Protein AF-A0A662C1R5-F1 (afdb_monomer_lite)

Foldseek 3Di:
DVPDDPFKDWLCVVVVVVQAAFADDPNGHHHPDTDMDTVVLCDDDAFHKHWDHKDFPQDQLQADCDDPRGSFGQDCDDVPDGRPHDHNTTDMDTDIDGHD

Radius of gyration: 16.56 Å; chains: 1; bounding box: 39×31×46 Å

Sequence (100 aa):
NILMSDAFFNPMLALQQNKKGSVRYSNKWFLFDQIIMSDNFLNNTPDQLKFISAEIFDDHFLQESKGRRKGAPKRTFIGKWHLGGFSDHFPVFAYFKVTS

Secondary structure (DSSP, 8-state):
-TT--TTEE-TTHHHHHTT--SEEETTEEE------EEHHHHS--TT-EEEEEEEE---GGGB--SSTTTTSB--SEETTEE---S-SS--EEEEEEE--

pLDDT: mean 88.41, std 10.06, range [50.31, 97.44]

Structure (mmCIF, N/CA/C/O backbone):
data_AF-A0A662C1R5-F1
#
_entry.id   AF-A0A662C1R5-F1
#
loop_
_atom_site.group_PDB
_atom_site.id
_atom_site.type_symbol
_atom_site.label_atom_id
_atom_site.label_alt_id
_atom_site.label_comp_id
_atom_site.label_asym_id
_atom_site.label_entity_id
_atom_site.label_seq_id
_atom_site.pdbx_PDB_ins_code
_atom_site.Cartn_x
_atom_site.Cartn_y
_atom_site.Cartn_z
_atom_site.occupancy
_atom_site.B_iso_or_equiv
_atom_site.auth_seq_id
_atom_site.auth_comp_id
_atom_site.auth_asym_id
_atom_site.auth_atom_id
_atom_site.pdbx_PDB_model_num
ATOM 1 N N . ASN A 1 1 ? -1.576 -21.347 4.082 1.00 50.31 1 ASN A N 1
ATOM 2 C CA . ASN A 1 1 ? -0.918 -20.040 4.275 1.00 50.31 1 ASN A CA 1
ATOM 3 C C . ASN A 1 1 ? -0.299 -20.082 5.666 1.00 50.31 1 ASN A C 1
ATOM 5 O O 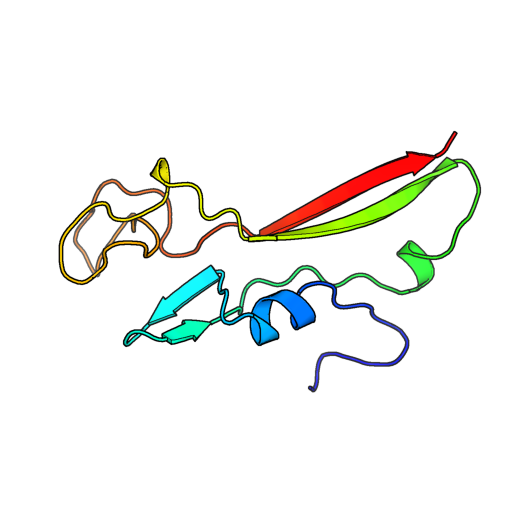. ASN A 1 1 ? -1.055 -20.159 6.616 1.00 50.31 1 ASN A O 1
ATOM 9 N N . ILE A 1 2 ? 1.027 -20.203 5.790 1.00 53.78 2 ILE A N 1
ATOM 10 C CA . ILE A 1 2 ? 1.702 -20.605 7.052 1.00 53.78 2 ILE A CA 1
ATOM 11 C C . ILE A 1 2 ? 1.673 -19.486 8.120 1.00 53.78 2 ILE A C 1
ATOM 13 O O . ILE A 1 2 ? 1.957 -19.729 9.284 1.00 53.78 2 ILE A O 1
ATOM 17 N N . LEU A 1 3 ? 1.271 -18.269 7.740 1.00 55.31 3 LEU A N 1
ATOM 18 C CA . LEU A 1 3 ? 1.239 -17.085 8.608 1.00 55.31 3 LEU A CA 1
ATOM 19 C C . LEU A 1 3 ? -0.134 -16.793 9.235 1.00 55.31 3 LEU A C 1
ATOM 21 O O . LEU A 1 3 ? -0.315 -15.736 9.829 1.00 55.31 3 LEU A O 1
ATOM 25 N N . MET A 1 4 ? -1.116 -17.679 9.065 1.00 62.69 4 MET A N 1
ATOM 26 C CA . MET A 1 4 ? -2.476 -17.471 9.562 1.00 62.69 4 MET A CA 1
ATOM 27 C C . MET A 1 4 ? -2.877 -18.621 10.476 1.00 62.69 4 MET A C 1
ATOM 29 O O . MET A 1 4 ? -3.140 -19.725 10.005 1.00 62.69 4 MET A O 1
ATOM 33 N N . SER A 1 5 ? -2.887 -18.347 11.776 1.00 72.94 5 SER A N 1
ATOM 34 C CA . SER A 1 5 ? -3.620 -19.116 12.779 1.00 72.94 5 SER A CA 1
ATOM 35 C C . SER A 1 5 ? -4.870 -18.334 13.183 1.00 72.94 5 SER A C 1
ATOM 37 O O . SER A 1 5 ? -4.950 -17.135 12.915 1.00 72.94 5 SER A O 1
ATOM 39 N N . ASP A 1 6 ? -5.789 -18.975 13.903 1.00 74.62 6 ASP A N 1
ATOM 40 C CA . ASP A 1 6 ? -6.994 -18.346 14.478 1.00 74.62 6 ASP A CA 1
ATOM 41 C C . ASP A 1 6 ? -6.694 -17.287 15.564 1.00 74.62 6 ASP A C 1
ATOM 43 O O . ASP A 1 6 ? -7.564 -16.975 16.362 1.00 74.62 6 ASP A O 1
ATOM 47 N N . ALA A 1 7 ? -5.447 -16.813 15.667 1.00 85.50 7 ALA A N 1
ATOM 48 C CA . ALA A 1 7 ? -5.018 -15.760 16.587 1.00 85.50 7 ALA A CA 1
ATOM 49 C C . ALA A 1 7 ? -4.592 -14.471 15.859 1.00 85.50 7 ALA A C 1
ATOM 51 O O . ALA A 1 7 ? -4.222 -13.483 16.508 1.00 85.50 7 ALA A O 1
ATOM 52 N N . PHE A 1 8 ? -4.565 -14.496 14.522 1.00 89.12 8 PHE A N 1
ATOM 53 C CA . PHE A 1 8 ? -4.125 -13.385 13.694 1.00 89.12 8 PHE A CA 1
ATOM 54 C C . PHE A 1 8 ? -5.124 -13.092 12.585 1.00 89.12 8 PHE A C 1
ATOM 56 O O . PHE A 1 8 ? -5.579 -13.979 11.867 1.00 89.12 8 PHE A O 1
ATOM 63 N N . PHE A 1 9 ? -5.327 -11.806 12.347 1.00 90.00 9 PHE A N 1
ATOM 64 C CA . PHE A 1 9 ? -6.095 -11.276 11.243 1.00 90.00 9 PHE A CA 1
ATOM 65 C C . PHE A 1 9 ? -5.170 -10.609 10.224 1.00 90.00 9 PHE A C 1
ATOM 67 O O . PHE A 1 9 ? -4.374 -9.722 10.547 1.00 90.00 9 PHE A O 1
ATOM 74 N N . ASN A 1 10 ? -5.295 -11.020 8.962 1.00 92.69 10 ASN A N 1
ATOM 75 C CA . ASN A 1 10 ? -4.525 -10.471 7.853 1.00 92.69 10 ASN A CA 1
ATOM 76 C C . ASN A 1 10 ? -5.446 -9.725 6.869 1.00 92.69 10 ASN A C 1
ATOM 78 O O . ASN A 1 10 ? -5.994 -10.348 5.952 1.00 92.69 10 ASN A O 1
ATOM 82 N N . PRO A 1 11 ? -5.600 -8.395 7.001 1.00 92.38 11 PRO A N 1
ATOM 83 C CA . PRO A 1 11 ? -6.428 -7.607 6.088 1.00 92.38 11 PRO A CA 1
ATOM 84 C C . PRO A 1 11 ? -5.870 -7.535 4.658 1.00 92.38 11 PRO A C 1
ATOM 86 O O . PRO A 1 11 ? -6.589 -7.169 3.730 1.00 92.38 11 PRO A O 1
ATOM 89 N N . MET A 1 12 ? -4.600 -7.895 4.450 1.00 93.00 12 MET A N 1
ATOM 90 C CA . MET A 1 12 ? -3.924 -7.771 3.157 1.00 93.00 12 MET A CA 1
ATOM 91 C C . MET A 1 12 ? -4.287 -8.905 2.187 1.00 93.00 12 MET A C 1
ATOM 93 O O . MET A 1 12 ? -4.060 -8.782 0.982 1.00 93.00 12 MET A O 1
ATOM 97 N N . LEU A 1 13 ? -4.893 -9.998 2.671 1.00 89.06 13 LEU A N 1
ATOM 98 C CA . LEU A 1 13 ? -5.274 -11.144 1.835 1.00 89.06 13 LEU A CA 1
ATOM 99 C C . LEU A 1 13 ? -6.242 -10.773 0.706 1.00 89.06 13 LEU A C 1
ATOM 101 O O . LEU A 1 13 ? -6.079 -11.235 -0.425 1.00 89.06 13 LEU A O 1
ATOM 105 N N . ALA A 1 14 ? -7.223 -9.915 0.990 1.00 84.69 14 ALA A N 1
ATOM 106 C CA . ALA A 1 14 ? -8.191 -9.471 -0.011 1.00 84.69 14 ALA A CA 1
ATOM 107 C C . ALA A 1 14 ? -7.522 -8.647 -1.129 1.00 84.69 14 ALA A C 1
ATOM 109 O O . ALA A 1 14 ? -7.891 -8.752 -2.300 1.00 84.69 14 ALA A O 1
ATOM 110 N N . LEU A 1 15 ? -6.480 -7.870 -0.802 1.00 85.75 15 LEU A N 1
ATOM 111 C CA . LEU A 1 15 ? -5.719 -7.093 -1.787 1.00 85.75 15 LEU A CA 1
ATOM 112 C C . LEU A 1 15 ? -4.957 -8.004 -2.756 1.00 85.75 15 LEU A C 1
ATOM 114 O O . LEU A 1 15 ? -4.932 -7.745 -3.963 1.00 85.75 15 LEU A O 1
ATOM 118 N N . GLN A 1 16 ? -4.394 -9.102 -2.244 1.00 81.19 16 GLN A N 1
ATOM 119 C CA . GLN A 1 16 ? -3.712 -10.104 -3.061 1.00 81.19 16 GLN A CA 1
ATOM 120 C C . GLN A 1 16 ? -4.675 -10.788 -4.046 1.00 81.19 16 GLN A C 1
ATOM 122 O O . GLN A 1 16 ? -4.329 -10.982 -5.213 1.00 81.19 16 GLN A O 1
ATOM 127 N N . GLN A 1 17 ? -5.898 -11.115 -3.609 1.00 78.31 17 GLN A N 1
ATOM 128 C CA . GLN A 1 17 ? -6.936 -11.704 -4.471 1.00 78.31 17 GLN A CA 1
ATOM 129 C C . GLN A 1 17 ? -7.337 -10.763 -5.617 1.00 78.31 17 GLN A C 1
ATOM 131 O O . GLN A 1 17 ? -7.533 -11.207 -6.749 1.00 78.31 17 GLN A O 1
ATOM 136 N N . ASN A 1 18 ? -7.339 -9.453 -5.360 1.00 80.94 18 ASN A N 1
ATOM 137 C CA . ASN A 1 18 ? -7.612 -8.410 -6.350 1.00 80.94 18 ASN A CA 1
ATOM 138 C C . ASN A 1 18 ? -6.421 -8.090 -7.275 1.00 80.94 18 ASN A C 1
ATOM 140 O O . ASN A 1 18 ? -6.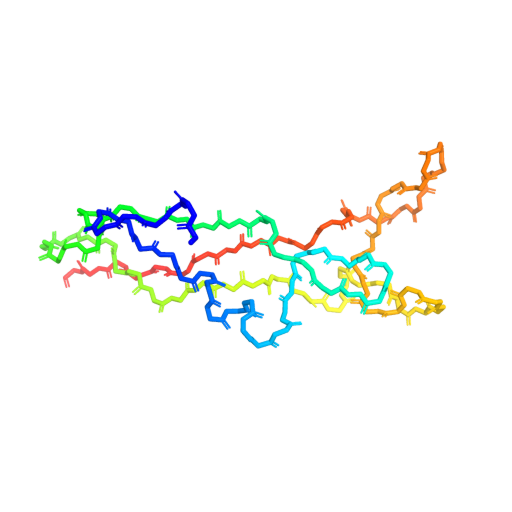444 -7.087 -7.988 1.00 80.94 18 ASN A O 1
ATOM 144 N N . LYS A 1 19 ? -5.375 -8.931 -7.291 1.00 79.00 19 LYS A N 1
ATOM 145 C CA . LYS A 1 19 ? -4.159 -8.771 -8.112 1.00 79.00 19 LYS A CA 1
ATOM 146 C C . LYS A 1 19 ? -3.413 -7.449 -7.876 1.00 79.00 19 LYS A C 1
ATOM 148 O O . LYS A 1 19 ? -2.657 -7.019 -8.750 1.00 79.00 19 LYS A O 1
ATOM 153 N N . LYS A 1 20 ? -3.591 -6.825 -6.708 1.00 82.88 20 LYS A N 1
ATOM 154 C CA . LYS A 1 20 ? -2.738 -5.723 -6.253 1.00 82.88 20 LYS A CA 1
ATOM 155 C C . LYS A 1 20 ? -1.496 -6.285 -5.557 1.00 82.88 20 LYS A C 1
ATOM 157 O O . LYS A 1 20 ? -1.505 -7.403 -5.043 1.00 82.88 20 LYS A O 1
ATOM 162 N N . GLY A 1 21 ? -0.415 -5.514 -5.550 1.00 92.31 21 GLY A N 1
ATOM 163 C CA . GLY A 1 21 ? 0.817 -5.881 -4.861 1.00 92.31 21 GLY A CA 1
ATOM 164 C C . GLY A 1 21 ? 1.671 -4.663 -4.555 1.00 92.31 21 GLY A C 1
ATOM 165 O O . GLY A 1 21 ? 1.561 -3.641 -5.228 1.00 92.31 21 GLY A O 1
ATOM 166 N N . SER A 1 22 ? 2.529 -4.786 -3.550 1.00 95.31 22 SER A N 1
ATOM 167 C CA . SER A 1 22 ? 3.509 -3.761 -3.205 1.00 95.31 22 SER A CA 1
ATOM 168 C C . SER A 1 22 ? 4.697 -3.764 -4.171 1.00 95.31 22 SER A C 1
ATOM 170 O O . SER A 1 22 ? 5.321 -2.733 -4.387 1.00 95.31 22 SER A O 1
ATOM 172 N N . VAL A 1 23 ? 4.989 -4.891 -4.828 1.00 94.62 23 VAL A N 1
ATOM 173 C CA . VAL A 1 23 ? 6.112 -5.008 -5.769 1.00 94.62 23 VAL A CA 1
ATOM 174 C C . VAL A 1 23 ? 5.698 -5.684 -7.071 1.00 94.62 23 VAL A C 1
ATOM 176 O O . VAL A 1 23 ? 4.855 -6.583 -7.100 1.00 94.62 23 VAL A O 1
ATOM 179 N N . ARG A 1 24 ? 6.320 -5.264 -8.180 1.00 92.56 24 ARG A N 1
ATOM 180 C CA . ARG A 1 24 ? 6.107 -5.849 -9.510 1.00 92.56 24 ARG A CA 1
ATOM 181 C C . ARG A 1 24 ? 7.384 -6.467 -10.059 1.00 92.56 24 ARG A C 1
ATOM 183 O O . ARG A 1 24 ? 8.382 -5.772 -10.264 1.00 92.56 24 ARG A O 1
ATOM 190 N N . TYR A 1 25 ? 7.318 -7.754 -10.387 1.00 89.38 25 TYR A N 1
ATOM 191 C CA . TYR A 1 25 ? 8.398 -8.499 -11.031 1.00 89.38 25 TYR A CA 1
ATOM 192 C C . TYR A 1 25 ? 7.849 -9.368 -12.167 1.00 89.38 25 TYR A C 1
ATOM 194 O O . TYR A 1 25 ? 6.824 -10.025 -12.018 1.00 89.38 25 TYR A O 1
ATOM 202 N N . SER A 1 26 ? 8.510 -9.351 -13.329 1.00 89.06 26 SER A N 1
ATOM 203 C CA . SER A 1 26 ? 8.094 -10.105 -14.527 1.00 89.06 26 SER A CA 1
ATOM 204 C C . SER A 1 26 ? 6.597 -9.956 -14.870 1.00 89.06 26 SER A C 1
ATOM 206 O O . SER A 1 26 ? 5.879 -10.927 -15.090 1.00 89.06 26 SER A O 1
ATOM 208 N N . ASN A 1 27 ? 6.101 -8.711 -14.860 1.00 86.06 27 ASN A N 1
ATOM 209 C CA . ASN A 1 27 ? 4.687 -8.364 -15.082 1.00 86.06 27 ASN A CA 1
ATOM 210 C C . ASN A 1 27 ? 3.675 -8.972 -14.094 1.00 86.06 27 ASN A C 1
ATOM 212 O O . ASN A 1 27 ? 2.475 -8.877 -14.333 1.00 86.06 27 ASN A O 1
ATOM 216 N N . LYS A 1 28 ? 4.133 -9.522 -12.969 1.00 90.38 28 LYS A N 1
ATOM 217 C CA . LYS A 1 28 ? 3.285 -10.020 -11.887 1.00 90.38 28 LYS A CA 1
ATOM 218 C C . LYS A 1 28 ? 3.423 -9.130 -10.659 1.00 90.38 28 LYS A C 1
ATOM 220 O O . LYS A 1 28 ? 4.523 -8.674 -10.343 1.00 90.38 28 LYS A O 1
ATOM 225 N N . TRP A 1 29 ? 2.297 -8.885 -10.003 1.00 92.31 29 TRP A N 1
ATOM 226 C CA . TRP A 1 29 ? 2.240 -8.220 -8.709 1.00 92.31 29 TRP A CA 1
ATOM 227 C C . TRP A 1 29 ? 2.435 -9.240 -7.594 1.00 92.31 29 TRP A C 1
ATOM 229 O O . TRP A 1 29 ? 1.886 -10.341 -7.654 1.00 92.31 29 TRP A O 1
ATOM 239 N N . PHE A 1 30 ? 3.209 -8.855 -6.587 1.00 92.50 30 PHE A N 1
ATOM 240 C CA . PHE A 1 30 ? 3.420 -9.618 -5.366 1.00 92.50 30 PHE A CA 1
ATOM 241 C C . PHE A 1 30 ? 3.147 -8.722 -4.161 1.00 92.50 30 PHE A C 1
ATOM 243 O O . PHE A 1 30 ? 3.415 -7.520 -4.202 1.00 92.50 30 PHE A O 1
ATOM 250 N N . LEU A 1 31 ? 2.620 -9.317 -3.093 1.00 93.00 31 LEU A N 1
ATOM 251 C CA . LEU A 1 31 ? 2.295 -8.637 -1.842 1.00 93.00 31 LEU A CA 1
ATOM 252 C C . LEU A 1 31 ? 3.088 -9.271 -0.696 1.00 93.00 31 LEU A C 1
ATOM 254 O O . LEU A 1 31 ? 2.559 -10.061 0.086 1.00 93.00 31 LEU A O 1
ATOM 258 N N . PHE A 1 32 ? 4.390 -8.985 -0.672 1.00 91.00 32 PHE A N 1
ATOM 259 C CA . PHE A 1 32 ? 5.287 -9.449 0.391 1.00 91.00 32 PHE A CA 1
ATOM 260 C C . PHE A 1 32 ? 5.195 -8.564 1.634 1.00 91.00 32 PHE A C 1
ATOM 262 O O . PHE A 1 32 ? 5.322 -9.060 2.748 1.00 91.00 32 PHE A O 1
ATOM 269 N N . ASP A 1 33 ? 4.922 -7.276 1.438 1.00 94.19 33 ASP A N 1
ATOM 270 C CA . ASP A 1 33 ? 4.738 -6.308 2.512 1.00 94.19 33 ASP A CA 1
ATOM 271 C C . ASP A 1 33 ? 3.315 -6.444 3.062 1.00 94.19 33 ASP A C 1
ATOM 273 O O . ASP A 1 33 ? 2.337 -6.230 2.340 1.00 94.19 33 ASP A O 1
ATOM 277 N N . GLN A 1 34 ? 3.185 -6.859 4.324 1.00 93.88 34 GLN A N 1
ATOM 278 C CA . GLN A 1 34 ? 1.889 -7.129 4.943 1.00 93.88 34 GLN A CA 1
ATOM 279 C C . GLN A 1 34 ? 1.810 -6.554 6.353 1.00 93.88 34 GLN A C 1
ATOM 281 O O . GLN A 1 34 ? 2.757 -6.645 7.130 1.00 93.88 34 GLN A O 1
ATOM 286 N N . ILE A 1 35 ? 0.644 -6.005 6.685 1.00 94.62 35 ILE A N 1
ATOM 287 C CA . ILE A 1 35 ? 0.260 -5.665 8.053 1.00 94.62 35 ILE A CA 1
ATOM 288 C C . ILE A 1 35 ? -0.632 -6.798 8.546 1.00 94.62 35 ILE A C 1
ATOM 290 O O . ILE A 1 35 ? -1.663 -7.078 7.939 1.00 94.62 35 ILE A O 1
ATOM 294 N N . ILE A 1 36 ? -0.223 -7.451 9.630 1.00 93.44 36 ILE A N 1
ATOM 295 C CA . ILE A 1 36 ? -0.965 -8.531 10.285 1.00 93.44 36 ILE A CA 1
ATOM 296 C C . ILE A 1 36 ? -1.215 -8.092 11.724 1.00 93.44 36 ILE A C 1
ATOM 298 O O . ILE A 1 36 ? -0.310 -7.582 12.383 1.00 93.44 36 ILE A O 1
ATOM 302 N N . MET A 1 37 ? -2.444 -8.265 12.197 1.00 90.94 37 MET A N 1
ATOM 303 C CA . MET A 1 37 ? -2.864 -7.877 13.542 1.00 90.94 37 MET A CA 1
ATOM 304 C C . MET A 1 37 ? -3.193 -9.120 14.359 1.00 90.94 37 MET A C 1
ATOM 306 O O . MET A 1 37 ? -3.659 -10.112 13.808 1.00 90.94 37 MET A O 1
ATOM 310 N N . SER A 1 38 ? -2.954 -9.077 15.667 1.00 90.38 38 SER A N 1
ATOM 311 C CA . SER A 1 38 ? -3.469 -10.104 16.573 1.00 90.38 38 SER A CA 1
ATOM 312 C C . SER A 1 38 ? -4.957 -9.883 16.826 1.00 90.38 38 SER A C 1
ATOM 314 O O . SER A 1 38 ? -5.423 -8.743 16.848 1.00 90.38 38 SER A O 1
ATOM 316 N N . ASP A 1 39 ? -5.702 -10.952 17.090 1.00 85.31 39 ASP A N 1
ATOM 317 C CA . ASP A 1 39 ? -7.144 -10.829 17.341 1.00 85.31 39 ASP A CA 1
ATOM 318 C C . ASP A 1 39 ? -7.451 -10.026 18.609 1.00 85.31 39 ASP A C 1
ATOM 320 O O . ASP A 1 39 ? -8.426 -9.282 18.664 1.00 85.31 39 ASP A O 1
ATOM 324 N N . ASN A 1 40 ? -6.554 -10.066 19.599 1.00 84.94 40 ASN A N 1
ATOM 325 C CA . ASN A 1 40 ? -6.663 -9.236 20.799 1.00 84.94 40 ASN A CA 1
ATOM 326 C C . ASN A 1 40 ? -6.663 -7.733 20.495 1.00 84.94 40 ASN A C 1
ATOM 328 O O . ASN A 1 40 ? -7.300 -6.980 21.223 1.00 84.94 40 ASN A O 1
ATOM 332 N N . PHE A 1 41 ? -5.975 -7.295 19.436 1.00 85.06 41 PHE A N 1
ATOM 333 C CA . PHE A 1 41 ? -5.976 -5.894 19.013 1.00 85.06 41 PHE A CA 1
ATOM 334 C C . PHE A 1 41 ? -7.301 -5.486 18.344 1.00 85.06 41 PHE A C 1
ATOM 336 O O . PHE A 1 41 ? -7.634 -4.307 18.302 1.00 85.06 41 PHE A O 1
ATOM 343 N N . LEU A 1 42 ? -8.071 -6.452 17.835 1.00 83.19 42 LEU A N 1
ATOM 344 C CA . LEU A 1 42 ? -9.368 -6.218 17.195 1.00 83.19 42 LEU A CA 1
ATOM 345 C C . LEU A 1 42 ? -10.549 -6.273 18.174 1.00 83.19 42 LEU A C 1
ATOM 347 O O . LEU A 1 42 ? -11.666 -5.890 17.816 1.00 83.19 42 LEU A O 1
ATOM 351 N N . ASN A 1 43 ? -10.327 -6.764 19.393 1.00 76.00 43 ASN A N 1
ATOM 352 C CA . ASN A 1 43 ? -11.379 -6.939 20.385 1.00 76.00 43 ASN A CA 1
ATOM 353 C C . ASN A 1 43 ? -11.832 -5.587 20.950 1.00 76.00 43 ASN A C 1
ATOM 355 O O . ASN A 1 43 ? -11.053 -4.860 21.543 1.00 76.00 43 ASN A O 1
ATOM 359 N N . ASN A 1 44 ? -13.120 -5.271 20.792 1.00 63.47 44 ASN A N 1
ATOM 360 C CA . ASN A 1 44 ? -13.716 -3.982 21.147 1.00 63.47 44 ASN A CA 1
ATOM 361 C C . ASN A 1 44 ? -13.783 -3.749 22.668 1.00 63.47 44 ASN A C 1
ATOM 363 O O . ASN A 1 44 ? -14.809 -4.051 23.283 1.00 63.47 44 ASN A O 1
ATOM 367 N N . THR A 1 45 ? -12.757 -3.148 23.271 1.00 67.38 45 THR A N 1
ATOM 368 C CA . THR A 1 45 ? -12.942 -2.455 24.557 1.00 67.38 45 THR A CA 1
ATOM 369 C C . THR A 1 45 ? -13.178 -0.957 24.327 1.00 67.38 45 THR A C 1
ATOM 371 O O . THR A 1 45 ? -12.789 -0.429 23.281 1.00 67.38 45 THR A O 1
ATOM 374 N N . PRO A 1 46 ? -13.834 -0.251 25.265 1.00 68.12 46 PRO A N 1
ATOM 375 C CA . PRO A 1 46 ? -13.953 1.207 25.208 1.00 68.12 46 PRO A CA 1
ATOM 376 C C . PRO A 1 46 ? -12.576 1.882 25.071 1.00 68.12 46 PRO A C 1
ATOM 378 O O . PRO A 1 46 ? -11.574 1.311 25.508 1.00 68.12 46 PRO A O 1
ATOM 381 N N . ASP A 1 47 ? -12.534 3.058 24.436 1.00 71.81 47 ASP A N 1
ATOM 382 C CA . ASP A 1 47 ? -11.327 3.880 24.219 1.00 71.81 47 ASP A CA 1
ATOM 383 C C . ASP A 1 47 ? -10.226 3.259 23.335 1.00 71.81 47 ASP A C 1
ATOM 385 O O . ASP A 1 47 ? -9.056 3.641 23.410 1.00 71.81 47 ASP A O 1
ATOM 389 N N . GLN A 1 48 ? -10.578 2.313 22.456 1.00 80.25 48 GLN A N 1
ATOM 390 C CA . GLN A 1 48 ? -9.623 1.649 21.561 1.00 80.25 48 GLN A CA 1
ATOM 391 C C . GLN A 1 48 ? -9.670 2.101 20.093 1.00 80.25 48 GLN A C 1
ATOM 393 O O . GLN A 1 48 ? -10.607 2.747 19.614 1.00 80.25 48 GLN A O 1
ATOM 398 N N . LEU A 1 49 ? -8.610 1.733 19.366 1.00 87.69 49 LEU A N 1
ATOM 399 C CA . LEU A 1 49 ? -8.502 1.853 17.917 1.00 87.69 49 LEU A CA 1
ATOM 400 C C . LEU A 1 49 ? -9.307 0.744 17.238 1.00 87.69 49 LEU A C 1
ATOM 402 O O . LEU A 1 49 ? -8.995 -0.434 17.373 1.00 87.69 49 LEU A O 1
ATOM 406 N N . LYS A 1 50 ? -10.295 1.121 16.430 1.00 89.44 50 LYS A N 1
ATOM 407 C CA . LYS A 1 50 ? -11.004 0.196 15.546 1.00 89.44 50 LYS A CA 1
ATOM 408 C C . LYS A 1 50 ? -10.358 0.178 14.177 1.00 89.44 50 LYS A C 1
ATOM 410 O O . LYS A 1 50 ? -10.260 1.220 13.528 1.00 89.44 50 LYS A O 1
ATOM 415 N N . PHE A 1 51 ? -9.942 -1.006 13.740 1.00 91.56 51 PHE A N 1
ATOM 416 C CA . PHE A 1 51 ? -9.481 -1.229 12.376 1.00 91.56 51 PHE A CA 1
ATOM 417 C C . PHE A 1 51 ? -10.600 -0.930 11.369 1.00 91.56 51 PHE A C 1
ATOM 419 O O . PHE A 1 51 ? -11.741 -1.347 11.564 1.00 91.56 51 PHE A O 1
ATOM 426 N N . ILE A 1 52 ? -10.265 -0.206 10.299 1.00 93.31 52 ILE A N 1
ATOM 427 C CA . ILE A 1 52 ? -11.196 0.167 9.227 1.00 93.31 52 ILE A CA 1
ATOM 428 C C . ILE A 1 52 ? -10.851 -0.576 7.936 1.00 93.31 52 ILE A C 1
ATOM 430 O O . ILE A 1 52 ? -11.684 -1.296 7.391 1.00 93.31 52 ILE A O 1
ATOM 434 N N . SER A 1 53 ? -9.627 -0.402 7.440 1.00 94.06 53 SER A N 1
ATOM 435 C CA . SER A 1 53 ? -9.152 -1.016 6.198 1.00 94.06 53 SER A CA 1
ATOM 436 C C . SER A 1 53 ? -7.625 -1.034 6.145 1.00 94.06 53 SER A C 1
ATOM 438 O O . SER A 1 53 ? -6.953 -0.356 6.923 1.00 94.06 53 SER A O 1
ATOM 440 N N . ALA A 1 54 ? -7.072 -1.826 5.228 1.00 95.25 54 ALA A N 1
ATOM 441 C CA . ALA A 1 54 ? -5.659 -1.796 4.880 1.00 95.25 54 ALA A CA 1
ATOM 442 C C . ALA A 1 54 ? -5.507 -1.721 3.363 1.00 95.25 54 ALA A C 1
ATOM 444 O O . ALA A 1 54 ? -6.317 -2.287 2.625 1.00 95.25 54 ALA A O 1
ATOM 445 N N . GLU A 1 55 ? -4.485 -1.004 2.906 1.00 95.81 55 GLU A N 1
ATOM 446 C CA . GLU A 1 55 ? -4.317 -0.622 1.508 1.00 95.81 55 GLU A CA 1
ATOM 447 C C . GLU A 1 55 ? -2.838 -0.593 1.093 1.00 95.81 55 GLU A C 1
ATOM 449 O O . GLU A 1 55 ? -1.922 -0.584 1.918 1.00 95.81 55 GLU A O 1
ATOM 454 N N . ILE A 1 56 ? -2.617 -0.600 -0.223 1.00 96.50 56 ILE A N 1
ATOM 455 C CA . ILE A 1 56 ? -1.315 -0.362 -0.857 1.00 96.50 56 ILE A CA 1
ATOM 456 C C . ILE A 1 56 ? -1.363 1.055 -1.416 1.00 96.50 56 ILE A C 1
ATOM 458 O O . ILE A 1 56 ? -2.288 1.377 -2.159 1.00 96.50 56 ILE A O 1
ATOM 462 N N . PHE A 1 57 ? -0.386 1.889 -1.069 1.00 95.94 57 PHE A N 1
ATOM 463 C CA . PHE A 1 57 ? -0.331 3.274 -1.526 1.00 95.94 57 PHE A CA 1
ATOM 464 C C . PHE A 1 57 ? 0.375 3.341 -2.882 1.00 95.94 57 PHE A C 1
ATOM 466 O O . PHE A 1 57 ? 1.601 3.438 -2.960 1.00 95.94 57 PHE A O 1
ATOM 473 N N . ASP A 1 58 ? -0.404 3.240 -3.958 1.00 94.19 58 ASP A N 1
ATOM 474 C CA . ASP A 1 58 ? 0.070 3.190 -5.342 1.00 94.19 58 ASP A CA 1
ATOM 475 C C . ASP A 1 58 ? -0.194 4.490 -6.117 1.00 94.19 58 ASP A C 1
ATOM 477 O O . ASP A 1 58 ? -0.422 4.461 -7.321 1.00 94.19 58 ASP A O 1
ATOM 481 N N . ASP A 1 59 ? -0.117 5.648 -5.460 1.00 95.69 59 ASP A N 1
ATOM 482 C CA . ASP A 1 59 ? -0.343 6.950 -6.097 1.00 95.69 59 ASP A CA 1
ATOM 483 C C . ASP A 1 59 ? 0.573 7.211 -7.305 1.00 95.69 59 ASP A C 1
ATOM 485 O O . ASP A 1 59 ? 1.750 6.840 -7.326 1.00 95.69 59 ASP A O 1
ATOM 489 N N . HIS A 1 60 ? 0.064 7.933 -8.310 1.00 95.81 60 HIS A N 1
ATOM 490 C CA . HIS A 1 60 ? 0.755 8.146 -9.589 1.00 95.81 60 HIS A CA 1
ATOM 491 C C . HIS A 1 60 ? 2.174 8.723 -9.471 1.00 95.81 60 HIS A C 1
ATOM 493 O O . HIS A 1 60 ? 3.025 8.403 -10.301 1.00 95.81 60 HIS A O 1
ATOM 499 N N . PHE A 1 61 ? 2.464 9.547 -8.458 1.00 96.12 61 PHE A N 1
ATOM 500 C CA . PHE A 1 61 ? 3.805 10.116 -8.273 1.00 96.12 61 PHE A CA 1
ATOM 501 C C . PHE A 1 61 ? 4.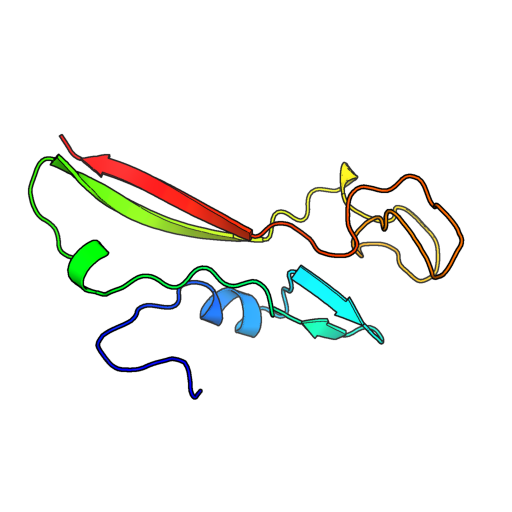839 9.079 -7.796 1.00 96.12 61 PHE A C 1
ATOM 503 O O . PHE A 1 61 ? 6.035 9.257 -8.035 1.00 96.12 61 PHE A O 1
ATOM 510 N N . LEU A 1 62 ? 4.388 7.981 -7.179 1.00 96.81 62 LEU A N 1
ATOM 511 C CA . LEU A 1 62 ? 5.215 6.834 -6.800 1.00 96.81 62 LEU A CA 1
ATOM 512 C C . LEU A 1 62 ? 5.420 5.852 -7.955 1.00 96.81 62 LEU A C 1
ATOM 514 O O . LEU A 1 62 ? 6.177 4.893 -7.806 1.00 96.81 62 LEU A O 1
ATOM 518 N N . GLN A 1 63 ? 4.774 6.066 -9.101 1.00 96.31 63 GLN A N 1
ATOM 519 C CA . GLN A 1 63 ? 4.824 5.157 -10.239 1.00 96.31 63 GLN A CA 1
ATOM 520 C C . GLN A 1 63 ? 5.823 5.609 -11.309 1.00 96.31 63 GLN A C 1
ATOM 522 O O . GLN A 1 63 ? 6.050 6.793 -11.561 1.00 96.31 63 GLN A O 1
ATOM 527 N N . GLU A 1 64 ? 6.376 4.642 -12.034 1.00 95.62 64 GLU A N 1
ATOM 528 C CA . GLU A 1 64 ? 7.011 4.894 -13.322 1.00 95.62 64 GLU A CA 1
ATOM 529 C C . GLU A 1 64 ? 5.957 5.392 -14.323 1.00 95.62 64 GLU A C 1
ATOM 531 O O . GLU A 1 64 ? 4.980 4.699 -14.620 1.00 95.62 64 GLU A O 1
ATOM 536 N N . SER A 1 65 ? 6.163 6.578 -14.893 1.00 94.25 65 SER A N 1
ATOM 537 C CA . SER A 1 65 ? 5.193 7.198 -15.807 1.00 94.25 65 SER A CA 1
ATOM 538 C C . SER A 1 65 ? 5.252 6.646 -17.236 1.00 94.25 65 SER A C 1
ATOM 540 O O . SER A 1 65 ? 4.276 6.742 -17.987 1.00 94.25 65 SER A O 1
ATOM 542 N N . LYS A 1 66 ? 6.386 6.049 -17.633 1.00 92.62 66 LYS A N 1
ATOM 543 C CA . LYS A 1 66 ? 6.650 5.605 -19.010 1.00 92.62 66 LYS A CA 1
ATOM 544 C C . LYS A 1 66 ? 7.543 4.366 -19.095 1.00 92.62 66 LYS A C 1
ATOM 546 O O . LYS A 1 66 ? 8.165 3.939 -18.127 1.00 92.62 66 LYS A O 1
ATOM 551 N N . GLY A 1 67 ? 7.626 3.809 -20.303 1.00 91.06 67 GLY A N 1
ATOM 552 C CA . GLY A 1 67 ? 8.471 2.659 -20.619 1.00 91.06 67 GLY A CA 1
ATOM 553 C C . GLY A 1 67 ? 7.921 1.332 -20.094 1.00 91.06 67 GLY A C 1
ATOM 554 O O . GLY A 1 67 ? 6.790 1.236 -19.623 1.00 91.06 67 GLY A O 1
ATOM 555 N N . ARG A 1 68 ? 8.747 0.282 -20.166 1.00 88.94 68 ARG A N 1
ATOM 556 C CA . ARG A 1 68 ? 8.346 -1.104 -19.853 1.00 88.94 68 ARG A CA 1
ATOM 557 C C . ARG A 1 68 ? 7.819 -1.295 -18.424 1.00 88.94 68 ARG A C 1
ATOM 559 O O . ARG A 1 68 ? 7.068 -2.229 -18.172 1.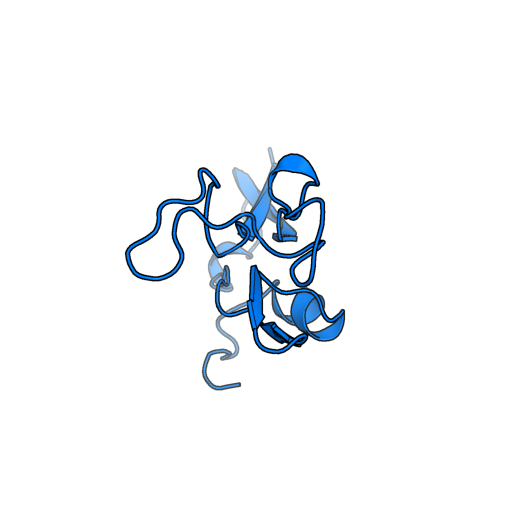00 88.94 68 ARG A O 1
ATOM 566 N N . ARG A 1 69 ? 8.229 -0.434 -17.488 1.00 89.94 69 ARG A N 1
ATOM 567 C CA . ARG A 1 69 ? 7.836 -0.498 -16.073 1.00 89.94 69 ARG A CA 1
ATOM 568 C C . ARG A 1 69 ? 6.667 0.427 -15.726 1.00 89.94 69 ARG A C 1
ATOM 570 O O . ARG A 1 69 ? 6.395 0.570 -14.544 1.00 89.94 69 ARG A O 1
ATOM 577 N N . LYS A 1 70 ? 5.977 1.032 -16.704 1.00 93.94 70 LYS A N 1
ATOM 578 C CA . LYS A 1 70 ? 4.866 1.960 -16.442 1.00 93.94 70 LYS A CA 1
ATOM 579 C C . LYS A 1 70 ? 3.869 1.381 -15.425 1.00 93.94 70 LYS A C 1
ATOM 581 O O . LYS A 1 70 ? 3.443 0.228 -15.557 1.00 93.94 70 LYS A O 1
ATOM 586 N N . GLY A 1 71 ? 3.540 2.183 -14.414 1.00 93.62 71 GLY A N 1
ATOM 587 C CA . GLY A 1 71 ? 2.666 1.818 -13.296 1.00 93.62 71 GLY A CA 1
ATOM 588 C C . GLY A 1 71 ? 3.331 1.015 -12.168 1.00 93.62 71 GLY A C 1
ATOM 589 O O . GLY A 1 71 ? 2.693 0.766 -11.157 1.00 93.62 71 GLY A O 1
ATOM 590 N N . ALA A 1 72 ? 4.586 0.577 -12.313 1.00 95.12 72 ALA A N 1
ATOM 591 C CA . ALA A 1 72 ? 5.350 -0.051 -11.227 1.00 95.12 72 ALA A CA 1
ATOM 592 C C . ALA A 1 72 ? 5.979 1.009 -10.301 1.00 95.12 72 ALA A C 1
ATOM 594 O O . ALA A 1 72 ? 6.123 2.150 -10.744 1.00 95.12 72 ALA A O 1
ATOM 595 N N . PRO A 1 73 ? 6.435 0.643 -9.085 1.00 96.50 73 PRO A N 1
ATOM 596 C CA . PRO A 1 73 ? 7.146 1.566 -8.204 1.00 96.50 73 PRO A CA 1
ATOM 597 C C . PRO A 1 73 ? 8.330 2.250 -8.896 1.00 96.50 73 PRO A C 1
ATOM 599 O O . PRO A 1 73 ? 9.128 1.613 -9.605 1.00 96.50 73 PRO A O 1
ATOM 602 N N . LYS A 1 74 ? 8.433 3.563 -8.687 1.00 96.56 74 LYS A N 1
ATOM 603 C CA . LYS A 1 74 ? 9.525 4.405 -9.160 1.00 96.56 74 LYS A CA 1
ATOM 604 C C . LYS A 1 74 ? 10.747 4.135 -8.291 1.00 96.56 74 LYS A C 1
ATOM 606 O O . LYS A 1 74 ? 10.879 4.680 -7.196 1.00 96.56 74 LYS A O 1
ATOM 611 N N . ARG A 1 75 ? 11.632 3.279 -8.799 1.00 95.25 75 ARG A N 1
ATOM 612 C CA . ARG A 1 75 ? 12.780 2.727 -8.065 1.00 95.25 75 ARG A CA 1
ATOM 613 C C . ARG A 1 75 ? 13.821 3.794 -7.757 1.00 95.25 75 ARG A C 1
ATOM 615 O O . ARG A 1 75 ? 14.128 4.615 -8.615 1.00 95.25 75 ARG A O 1
ATOM 622 N 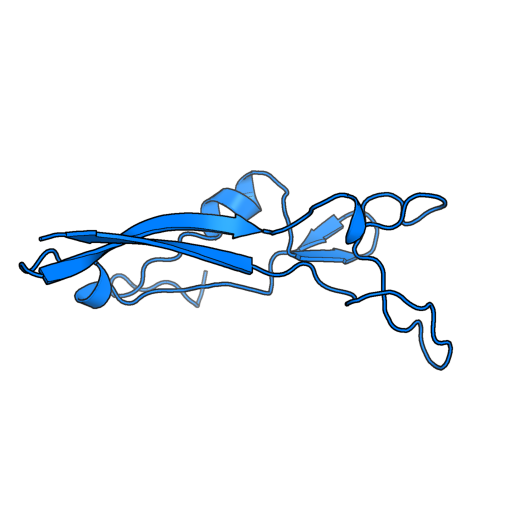N . THR A 1 76 ? 14.443 3.712 -6.588 1.00 96.19 76 THR A N 1
ATOM 623 C CA . THR A 1 76 ? 15.614 4.537 -6.246 1.00 96.19 76 THR A CA 1
ATOM 624 C C . THR A 1 76 ? 16.847 4.081 -7.021 1.00 96.19 76 THR A C 1
ATOM 626 O O . THR A 1 76 ? 17.583 4.912 -7.544 1.00 96.19 76 THR A O 1
ATOM 629 N N . PHE A 1 77 ? 17.030 2.764 -7.180 1.00 93.25 77 PHE A N 1
ATOM 630 C CA . PHE A 1 77 ? 18.173 2.173 -7.878 1.00 93.25 77 PHE A CA 1
ATOM 631 C C . PHE A 1 77 ? 17.786 1.004 -8.801 1.00 93.25 77 PHE A C 1
ATOM 633 O O . PHE A 1 77 ? 16.800 0.299 -8.576 1.00 93.25 77 PHE A O 1
ATOM 640 N N . ILE A 1 78 ? 18.612 0.766 -9.826 1.00 89.81 78 ILE A N 1
ATOM 641 C CA . ILE A 1 78 ? 18.717 -0.513 -10.545 1.00 89.81 78 ILE A CA 1
ATOM 642 C C . ILE A 1 78 ? 20.190 -0.925 -10.572 1.00 89.81 78 ILE A C 1
ATOM 644 O O . ILE A 1 78 ? 21.007 -0.329 -11.280 1.00 89.81 78 ILE A O 1
ATOM 648 N N . GLY A 1 79 ? 20.533 -1.961 -9.804 1.00 89.88 79 GLY A N 1
ATOM 649 C CA . GLY A 1 79 ? 21.928 -2.338 -9.581 1.00 89.88 79 GLY A CA 1
ATOM 650 C C . GLY A 1 79 ? 22.706 -1.156 -9.001 1.00 89.88 79 GLY A C 1
ATOM 651 O O . GLY A 1 79 ? 22.304 -0.584 -7.995 1.00 89.88 79 GLY A O 1
ATOM 652 N N . LYS A 1 80 ? 23.783 -0.750 -9.678 1.00 93.50 80 LYS A N 1
ATOM 653 C CA . LYS A 1 80 ? 24.615 0.401 -9.285 1.00 93.50 80 LYS A CA 1
ATOM 654 C C . LYS A 1 80 ? 24.083 1.771 -9.733 1.00 93.50 80 LYS A C 1
ATOM 656 O O . LYS A 1 80 ? 24.698 2.786 -9.428 1.00 93.50 80 LYS A O 1
ATOM 661 N N . TRP A 1 81 ? 22.995 1.818 -10.501 1.00 94.00 81 TRP A N 1
ATOM 662 C CA . TRP A 1 81 ? 22.500 3.054 -11.111 1.00 94.00 81 TRP A CA 1
ATOM 663 C C . TRP A 1 81 ? 21.382 3.672 -10.277 1.00 94.00 81 TRP A C 1
ATOM 665 O O . TRP A 1 81 ? 20.356 3.028 -10.068 1.00 94.00 81 TRP A O 1
ATOM 675 N N . HIS A 1 82 ? 21.555 4.921 -9.842 1.00 93.69 82 HIS A N 1
ATOM 676 C CA . HIS A 1 82 ? 20.506 5.696 -9.178 1.00 93.69 82 HIS A CA 1
ATOM 677 C C . HIS A 1 82 ? 19.522 6.264 -10.208 1.00 93.69 82 HIS A C 1
ATOM 679 O O . HIS A 1 82 ? 19.929 6.917 -11.167 1.00 93.69 82 HIS A O 1
ATOM 685 N N . LEU A 1 83 ? 18.226 6.024 -10.012 1.00 91.50 83 LEU A N 1
ATOM 686 C CA . LEU A 1 83 ? 17.150 6.450 -10.911 1.00 91.50 83 LEU A CA 1
ATOM 687 C C . LEU A 1 83 ? 16.334 7.640 -10.381 1.00 91.50 83 LEU A C 1
ATOM 689 O O . LEU A 1 83 ? 15.501 8.172 -11.114 1.00 91.50 83 LEU A O 1
ATOM 693 N N . GLY A 1 84 ? 16.546 8.063 -9.128 1.00 93.44 84 GLY A N 1
ATOM 694 C CA . GLY A 1 84 ? 15.834 9.208 -8.540 1.00 93.44 84 GLY A CA 1
ATOM 695 C C . GLY A 1 84 ? 14.355 8.948 -8.236 1.00 93.44 84 GLY A C 1
ATOM 696 O O . GLY A 1 84 ? 13.537 9.872 -8.241 1.00 93.44 84 GLY A O 1
ATOM 697 N N . GLY A 1 85 ? 13.989 7.682 -8.048 1.00 95.19 85 GLY A N 1
ATOM 698 C CA . GLY A 1 85 ? 12.712 7.286 -7.472 1.00 95.19 85 GLY A CA 1
ATOM 699 C C . GLY A 1 85 ? 12.744 7.203 -5.946 1.00 95.19 85 GLY A C 1
ATOM 700 O O . GLY A 1 85 ? 13.727 7.582 -5.316 1.00 95.19 85 GLY A O 1
ATOM 701 N N . PHE A 1 86 ? 11.651 6.707 -5.373 1.00 95.31 86 PHE A N 1
ATOM 702 C CA . PHE A 1 86 ? 11.431 6.657 -3.927 1.00 95.31 86 PHE A CA 1
ATOM 703 C C . PHE A 1 86 ? 11.765 5.288 -3.334 1.00 95.31 86 PHE A C 1
ATOM 705 O O . PHE A 1 86 ? 12.434 5.204 -2.308 1.00 95.31 86 PHE A O 1
ATOM 712 N N . SER A 1 87 ? 11.280 4.221 -3.974 1.00 95.81 87 SER A N 1
ATOM 713 C CA . SER A 1 87 ? 11.400 2.840 -3.509 1.00 95.81 87 SER A CA 1
ATOM 714 C C . SER A 1 87 ? 11.092 1.887 -4.662 1.00 95.81 87 SER A C 1
ATOM 716 O O . SER A 1 87 ? 10.405 2.246 -5.621 1.00 95.81 87 SER A O 1
ATOM 718 N N . ASP A 1 88 ? 11.601 0.662 -4.606 1.00 94.31 88 ASP A N 1
ATOM 719 C CA . ASP A 1 88 ? 11.183 -0.399 -5.518 1.00 94.31 88 ASP A CA 1
ATOM 720 C C . ASP A 1 88 ? 9.935 -1.168 -5.062 1.00 94.31 88 ASP A C 1
ATOM 722 O O . ASP A 1 88 ? 9.460 -2.036 -5.803 1.00 94.31 88 ASP A O 1
ATOM 726 N N . HIS A 1 89 ? 9.374 -0.781 -3.914 1.00 97.00 89 HIS A N 1
ATOM 727 C CA . HIS A 1 89 ? 8.121 -1.258 -3.336 1.00 97.00 89 HIS A CA 1
ATOM 728 C C . HIS A 1 89 ? 7.168 -0.080 -3.065 1.00 97.00 89 HIS A C 1
ATOM 730 O O . HIS A 1 89 ? 7.601 0.996 -2.647 1.00 97.00 89 HIS A O 1
ATOM 736 N N . PHE A 1 90 ? 5.865 -0.279 -3.265 1.00 97.44 90 PHE A N 1
ATOM 737 C CA . PHE A 1 90 ? 4.840 0.618 -2.740 1.00 97.44 90 PHE A CA 1
ATOM 738 C C . PHE A 1 90 ? 4.663 0.413 -1.232 1.00 97.44 90 PHE A C 1
ATOM 740 O O . PHE A 1 90 ? 4.704 -0.731 -0.770 1.00 97.44 90 PHE A O 1
ATOM 747 N N . PRO A 1 91 ? 4.410 1.488 -0.467 1.00 96.94 91 PRO A N 1
ATOM 748 C CA . PRO A 1 91 ? 4.040 1.381 0.938 1.00 96.94 91 PRO A CA 1
ATOM 749 C C . PRO A 1 91 ? 2.722 0.626 1.132 1.00 96.94 91 PRO A C 1
ATOM 751 O O . PRO A 1 91 ? 1.817 0.701 0.299 1.00 96.94 91 PRO A O 1
ATOM 754 N N . VAL A 1 92 ? 2.590 -0.035 2.280 1.00 96.94 92 VAL A N 1
ATOM 755 C CA . VAL A 1 92 ? 1.318 -0.567 2.779 1.00 96.94 92 VAL A CA 1
ATOM 756 C C . VAL A 1 92 ? 0.945 0.146 4.066 1.00 96.94 92 VAL A C 1
ATOM 758 O O . VAL A 1 92 ? 1.820 0.564 4.825 1.00 96.94 92 VAL A O 1
ATOM 761 N N . PHE A 1 93 ? -0.347 0.313 4.305 1.00 96.44 93 PHE A N 1
ATOM 762 C CA . PHE A 1 93 ? -0.833 1.074 5.447 1.00 96.44 93 PHE A CA 1
ATOM 763 C C . PHE A 1 93 ? -2.210 0.583 5.886 1.00 96.44 93 PHE A C 1
ATOM 765 O O . PHE A 1 93 ? -2.909 -0.103 5.141 1.00 96.44 93 PHE A O 1
ATOM 772 N N . ALA A 1 94 ? -2.574 0.912 7.123 1.00 95.75 94 ALA A N 1
ATOM 773 C CA . ALA A 1 94 ? -3.846 0.553 7.729 1.00 95.75 94 ALA A CA 1
ATOM 774 C C . ALA A 1 94 ? -4.502 1.787 8.353 1.00 95.75 94 ALA A C 1
ATOM 776 O O . ALA A 1 94 ? -3.832 2.619 8.967 1.00 95.75 94 ALA A O 1
ATOM 777 N N . TYR A 1 95 ? -5.816 1.888 8.191 1.00 95.44 95 TYR A N 1
ATOM 778 C CA . TYR A 1 95 ? -6.640 2.937 8.767 1.00 95.44 95 TYR A CA 1
ATOM 779 C C . TYR A 1 95 ? -7.293 2.463 10.059 1.00 95.44 95 TYR A C 1
ATOM 781 O O . TYR A 1 95 ? -7.860 1.368 10.128 1.00 95.44 95 TYR A O 1
ATOM 789 N N . PHE A 1 96 ? -7.274 3.341 11.058 1.00 92.88 96 PHE A N 1
ATOM 790 C CA . PHE A 1 96 ? -7.897 3.118 12.353 1.00 92.88 96 PHE A CA 1
ATOM 791 C C . PHE A 1 96 ? -8.760 4.313 12.741 1.00 92.88 96 PHE A C 1
ATOM 793 O O . PHE A 1 96 ? -8.451 5.455 12.401 1.00 92.88 96 PHE A O 1
ATOM 800 N N . LYS A 1 97 ? -9.828 4.051 13.491 1.00 90.88 97 LYS A N 1
ATOM 801 C CA . LYS A 1 97 ? -10.669 5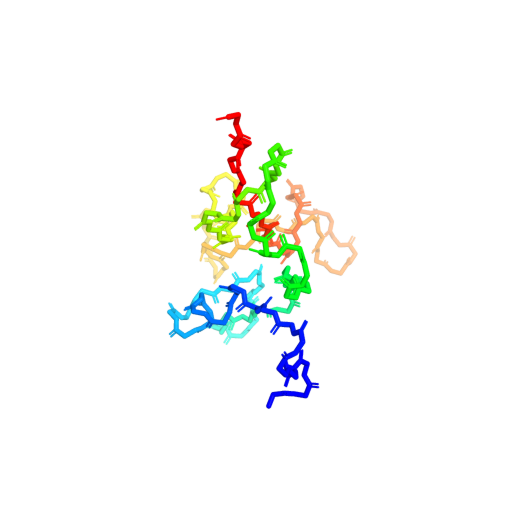.072 14.114 1.00 90.88 97 LYS A CA 1
ATOM 802 C C . LYS A 1 97 ? -10.619 4.908 15.627 1.00 90.88 97 LYS A C 1
ATOM 804 O O . LYS A 1 97 ? -10.895 3.824 16.125 1.00 90.88 97 LYS A O 1
ATOM 809 N N . VAL A 1 98 ? -10.321 5.980 16.353 1.00 88.12 98 VAL A N 1
ATOM 810 C CA . VAL A 1 98 ? -10.473 6.001 17.815 1.00 88.12 98 VAL A CA 1
ATOM 811 C C . VAL A 1 98 ? -11.964 5.995 18.143 1.00 88.12 98 VAL A C 1
ATOM 813 O O . VAL A 1 98 ? -12.718 6.800 17.585 1.00 88.12 98 VAL A O 1
ATOM 816 N N . THR A 1 99 ? -12.403 5.095 19.020 1.00 77.06 99 THR A N 1
ATOM 817 C CA . THR A 1 99 ? -13.757 5.156 19.578 1.00 77.06 99 THR A CA 1
ATOM 818 C C . THR A 1 99 ? -13.733 5.701 20.989 1.00 77.06 99 THR A C 1
ATOM 820 O O . THR A 1 99 ? -13.231 5.024 21.876 1.00 77.06 99 THR A O 1
ATOM 823 N N . SER A 1 100 ? -14.287 6.901 21.146 1.00 66.81 100 SER A N 1
ATOM 824 C CA . SER A 1 100 ? -14.762 7.481 22.407 1.00 66.81 100 SER A CA 1
ATOM 825 C C . SER A 1 100 ? -16.193 7.047 22.696 1.00 66.81 100 SER A C 1
ATOM 827 O O . SER A 1 100 ? -16.961 7.011 21.700 1.00 66.81 100 SER A O 1
#